Protein AF-A0AAU4SJB2-F1 (afdb_monomer)

Sequence (75 aa):
MSDGRSRPAGATAEEVMWEHFRRQLAAGRVASGAELDRVAGTNNYGRAVLARWRRTGRIPDTVGGAPMNGGRSHS

Radius of gyration: 15.62 Å; Cα contacts (8 Å, |Δi|>4): 58; chains: 1; bounding box: 24×26×66 Å

Solvent-accessible surface area (backbone atoms only — not comparable to full-atom values): 4687 Å² total; per-residue (Å²): 133,82,84,70,87,62,69,61,93,82,64,49,55,69,54,51,29,48,55,52,37,51,55,31,45,76,70,77,39,65,66,48,32,70,54,29,10,66,74,43,76,47,79,77,48,24,47,53,51,53,52,48,32,33,77,71,65,75,39,64,77,62,68,78,44,82,76,78,88,76,79,91,76,88,129

Nearest PDB structures (foldseek):
  2lnb-assembly1_A  TM=5.665E-01  e=1.500E+00  Homo sapiens
  6gyk-assembly1_M  TM=4.514E-01  e=8.435E+00  Saccharomyces cerevisiae S288C

Secondary structure (DSSP, 8-state):
--------TT--HHHHHHHHHHHHHHTT----HHHHHHHHT-SSHHHHHHHHHHHTTSS-TTTTS----------

Structure (mmCIF, N/CA/C/O backbone):
data_AF-A0AAU4SJB2-F1
#
_entry.id   AF-A0AAU4SJB2-F1
#
loop_
_atom_site.group_PDB
_atom_site.id
_atom_site.type_symbol
_atom_site.label_atom_id
_atom_site.label_alt_id
_atom_site.label_comp_id
_atom_site.label_asym_id
_atom_site.label_entity_id
_atom_site.label_seq_id
_atom_site.pdbx_PDB_ins_code
_atom_site.Cartn_x
_atom_site.Cartn_y
_atom_site.Cartn_z
_atom_site.occupancy
_atom_site.B_iso_or_equiv
_atom_site.auth_seq_id
_atom_site.auth_comp_id
_atom_site.auth_asym_id
_atom_site.auth_atom_id
_atom_site.pdbx_PDB_model_num
ATOM 1 N N . MET A 1 1 ? -5.721 -17.685 -28.874 1.00 37.03 1 MET A N 1
ATOM 2 C CA . MET A 1 1 ? -5.122 -16.426 -28.392 1.00 37.03 1 MET A CA 1
ATOM 3 C C . MET A 1 1 ? -4.867 -16.624 -26.915 1.00 37.03 1 MET A C 1
ATOM 5 O O . MET A 1 1 ? -5.786 -17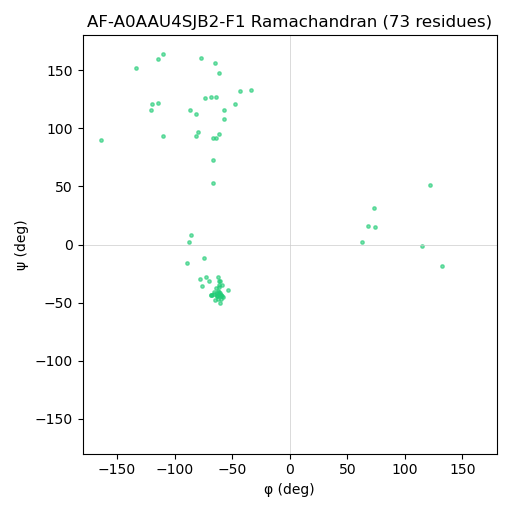.041 -26.229 1.00 37.03 1 MET A O 1
ATOM 9 N N . SER A 1 2 ? -3.625 -16.500 -26.461 1.00 43.19 2 SER A N 1
ATOM 10 C CA . SER A 1 2 ? -3.278 -16.775 -25.067 1.00 43.19 2 SER A CA 1
ATOM 11 C C . SER A 1 2 ? -3.627 -15.552 -24.231 1.00 43.19 2 SER A C 1
ATOM 13 O O . SER A 1 2 ? -2.989 -14.513 -24.397 1.00 43.19 2 SER A O 1
ATOM 15 N N . ASP A 1 3 ? -4.619 -15.670 -23.349 1.00 45.06 3 ASP A N 1
ATOM 16 C CA . ASP A 1 3 ? -4.917 -14.695 -22.297 1.00 45.06 3 ASP A CA 1
ATOM 17 C C . ASP A 1 3 ? -3.766 -14.675 -21.284 1.00 45.06 3 ASP A C 1
ATOM 19 O O . ASP A 1 3 ? -3.840 -15.189 -20.165 1.00 45.06 3 ASP A O 1
ATOM 23 N N . GLY A 1 4 ? -2.644 -14.097 -21.713 1.00 43.44 4 GLY A N 1
ATOM 24 C CA . GLY A 1 4 ? -1.614 -13.613 -20.825 1.00 43.44 4 GLY A CA 1
ATOM 25 C C . GLY A 1 4 ? -2.296 -12.616 -19.913 1.00 43.44 4 GLY A C 1
ATOM 26 O O . GLY A 1 4 ? -2.681 -11.533 -20.348 1.00 43.44 4 GLY A O 1
ATOM 27 N N . ARG A 1 5 ? -2.480 -13.016 -18.655 1.00 51.34 5 ARG A N 1
ATOM 28 C CA . ARG A 1 5 ? -2.947 -12.207 -17.526 1.00 51.34 5 ARG A CA 1
ATOM 29 C C . ARG A 1 5 ? -1.880 -11.152 -17.193 1.00 51.34 5 ARG A C 1
ATOM 31 O O . ARG A 1 5 ? -1.361 -11.077 -16.083 1.00 51.34 5 ARG A O 1
ATOM 38 N N . SER A 1 6 ? -1.490 -10.414 -18.225 1.00 51.34 6 SER A N 1
ATOM 39 C CA . SER A 1 6 ? -0.495 -9.374 -18.253 1.00 51.34 6 SER A CA 1
ATOM 40 C C . SER A 1 6 ? -1.019 -8.273 -17.365 1.00 51.34 6 SER A C 1
ATOM 42 O O . SER A 1 6 ? -2.145 -7.798 -17.527 1.00 51.34 6 SER A O 1
ATOM 44 N N . ARG A 1 7 ? -0.179 -7.874 -16.414 1.00 54.62 7 ARG A N 1
ATOM 45 C CA . ARG A 1 7 ? -0.251 -6.564 -15.775 1.00 54.62 7 ARG A CA 1
ATOM 46 C C . ARG A 1 7 ? -0.732 -5.546 -16.821 1.00 54.62 7 ARG A C 1
ATOM 48 O O . ARG A 1 7 ? -0.193 -5.601 -17.932 1.00 54.62 7 ARG A O 1
ATOM 55 N N . PRO A 1 8 ? -1.711 -4.668 -16.521 1.00 56.03 8 PRO A N 1
ATOM 56 C CA . PRO A 1 8 ? -2.130 -3.646 -17.476 1.00 56.03 8 PRO A CA 1
ATOM 57 C C . PRO A 1 8 ? -0.861 -2.993 -18.014 1.00 56.03 8 PRO A C 1
ATOM 59 O O . PRO A 1 8 ? -0.021 -2.575 -17.213 1.00 56.03 8 PRO A O 1
ATOM 62 N N . ALA A 1 9 ? -0.644 -3.043 -19.327 1.00 52.75 9 ALA A N 1
ATOM 63 C CA . ALA A 1 9 ? 0.598 -2.595 -19.942 1.00 52.75 9 ALA A CA 1
ATOM 64 C C . ALA A 1 9 ? 0.733 -1.082 -19.701 1.00 52.75 9 ALA A C 1
ATOM 66 O O . ALA A 1 9 ? 0.164 -0.282 -20.432 1.00 52.75 9 ALA A O 1
ATOM 67 N N . GLY A 1 10 ? 1.390 -0.703 -18.601 1.00 58.34 10 GLY A N 1
ATOM 68 C CA . GLY A 1 10 ? 1.479 0.678 -18.116 1.00 58.34 10 GLY A CA 1
ATOM 69 C C . GLY A 1 10 ? 1.193 0.873 -16.623 1.00 58.34 10 GLY A C 1
ATOM 70 O O . GLY A 1 10 ? 1.634 1.873 -16.070 1.00 58.34 10 GLY A O 1
ATOM 71 N N . ALA A 1 11 ? 0.534 -0.070 -15.940 1.00 67.69 11 ALA A N 1
ATOM 72 C CA . ALA A 1 11 ? 0.313 0.040 -14.498 1.00 67.69 11 ALA A CA 1
ATOM 73 C C . ALA A 1 11 ? 1.616 -0.217 -13.728 1.00 67.69 11 ALA A C 1
ATOM 75 O O . ALA A 1 11 ? 2.286 -1.251 -13.886 1.00 67.69 11 ALA A O 1
ATOM 76 N N . THR A 1 12 ? 1.965 0.733 -12.868 1.00 87.00 12 THR A N 1
ATOM 77 C CA . THR A 1 12 ? 3.067 0.618 -11.917 1.00 87.00 12 THR A CA 1
ATOM 78 C C . THR A 1 12 ? 2.779 -0.488 -10.902 1.00 87.00 12 THR A C 1
ATOM 80 O O . THR A 1 12 ? 1.630 -0.843 -10.631 1.00 87.00 12 THR A O 1
ATOM 83 N N . ALA A 1 13 ? 3.835 -1.045 -10.303 1.00 88.38 13 ALA A N 1
ATOM 84 C CA . ALA A 1 13 ? 3.683 -2.029 -9.233 1.00 88.38 13 ALA A CA 1
ATOM 85 C C . ALA A 1 13 ? 2.789 -1.493 -8.097 1.00 88.38 13 ALA A C 1
ATOM 87 O O . ALA A 1 13 ? 1.938 -2.220 -7.595 1.00 88.38 13 ALA A O 1
ATOM 88 N N . GLU A 1 14 ? 2.922 -0.208 -7.750 1.00 90.00 14 GLU A N 1
ATOM 89 C CA . GLU A 1 14 ? 2.133 0.432 -6.693 1.00 90.00 14 GLU A CA 1
ATOM 90 C C . GLU A 1 14 ? 0.628 0.486 -7.023 1.00 90.00 14 GLU A C 1
ATOM 92 O O . GLU A 1 14 ? -0.202 0.266 -6.142 1.00 90.00 14 GLU A O 1
ATOM 97 N N . GLU A 1 15 ? 0.256 0.713 -8.286 1.00 90.50 15 GLU A N 1
ATOM 98 C CA . GLU A 1 15 ? -1.148 0.728 -8.727 1.00 90.50 15 GLU A CA 1
ATOM 99 C C . GLU A 1 15 ? -1.789 -0.659 -8.672 1.00 90.50 15 GLU A C 1
ATOM 101 O O . GLU A 1 15 ? -2.901 -0.806 -8.160 1.00 90.50 15 GLU A O 1
ATOM 106 N N . VAL A 1 16 ? -1.068 -1.688 -9.127 1.00 91.75 16 VAL A N 1
ATOM 107 C CA . VAL A 1 16 ? -1.520 -3.088 -9.038 1.00 91.75 16 VAL A CA 1
ATOM 108 C C . VAL A 1 16 ? -1.726 -3.488 -7.577 1.00 91.75 16 VAL A C 1
ATOM 110 O O . VAL A 1 16 ? -2.746 -4.082 -7.218 1.00 91.75 16 VAL A O 1
ATOM 113 N N . MET A 1 17 ? -0.781 -3.114 -6.713 1.00 94.31 17 MET A N 1
ATOM 114 C CA . MET A 1 17 ? -0.892 -3.331 -5.274 1.00 94.31 17 MET A CA 1
ATOM 115 C C . MET A 1 17 ? -2.098 -2.595 -4.683 1.00 94.31 17 MET A C 1
ATOM 117 O O . MET A 1 17 ? -2.814 -3.166 -3.862 1.00 94.31 17 MET A O 1
ATOM 121 N N . TRP A 1 18 ? -2.346 -1.346 -5.090 1.00 92.75 18 TRP A N 1
ATOM 122 C CA . TRP A 1 18 ? -3.454 -0.541 -4.573 1.00 92.75 18 TRP A CA 1
ATOM 123 C C . TRP A 1 18 ? -4.817 -1.120 -4.951 1.00 92.75 18 TRP A C 1
ATOM 125 O O . TRP A 1 18 ? -5.711 -1.205 -4.107 1.00 92.75 18 TRP A O 1
ATOM 135 N N . GLU A 1 19 ? -4.979 -1.566 -6.197 1.00 93.50 19 GLU A N 1
ATOM 136 C CA . GLU A 1 19 ? -6.205 -2.229 -6.642 1.00 93.50 19 GLU A CA 1
ATOM 137 C C . GLU A 1 19 ? -6.474 -3.499 -5.825 1.00 93.50 19 GLU A C 1
ATOM 139 O O . GLU A 1 19 ? -7.583 -3.700 -5.320 1.00 93.50 19 GLU A O 1
ATOM 144 N N . HIS A 1 20 ? -5.449 -4.334 -5.644 1.00 92.00 20 HIS A N 1
ATOM 145 C CA . HIS A 1 20 ? -5.571 -5.552 -4.854 1.00 92.00 20 HIS A CA 1
ATOM 146 C C . HIS A 1 20 ? -5.900 -5.253 -3.386 1.00 92.00 20 HIS A C 1
ATOM 148 O O . 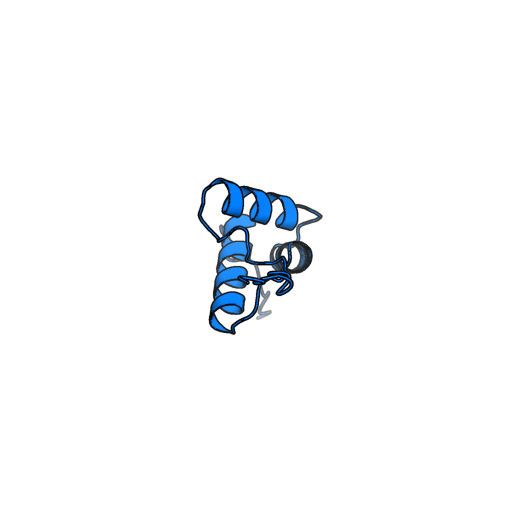HIS A 1 20 ? -6.805 -5.865 -2.817 1.00 92.00 20 HIS A O 1
ATOM 154 N N . PHE A 1 21 ? -5.220 -4.272 -2.790 1.00 92.12 21 PHE A N 1
ATOM 155 C CA . PHE A 1 21 ? -5.466 -3.842 -1.418 1.00 92.12 21 PHE A CA 1
ATOM 156 C C . PHE A 1 21 ? -6.917 -3.386 -1.215 1.00 92.12 21 PHE A C 1
ATOM 158 O O . PHE A 1 21 ? -7.567 -3.817 -0.266 1.00 92.12 21 PHE A O 1
ATOM 165 N N . ARG A 1 22 ? -7.466 -2.581 -2.136 1.00 92.44 22 ARG A N 1
ATOM 166 C CA . ARG A 1 22 ? -8.872 -2.140 -2.085 1.00 92.44 22 ARG A CA 1
ATOM 167 C C . ARG A 1 22 ? -9.857 -3.301 -2.171 1.00 92.44 22 ARG A C 1
ATOM 169 O O . ARG A 1 22 ? -10.848 -3.296 -1.447 1.00 92.44 22 ARG A O 1
ATOM 176 N N . ARG A 1 23 ? -9.595 -4.289 -3.034 1.00 92.38 23 ARG A N 1
ATOM 177 C CA . ARG A 1 23 ? -10.436 -5.493 -3.152 1.00 92.38 23 ARG A CA 1
ATOM 178 C C . ARG A 1 23 ? -10.432 -6.312 -1.863 1.00 92.38 23 ARG A C 1
ATOM 180 O O . ARG A 1 23 ? -11.493 -6.740 -1.422 1.00 92.38 23 ARG A O 1
ATOM 187 N N . GLN A 1 24 ? -9.264 -6.493 -1.245 1.00 91.50 24 GLN A N 1
ATOM 188 C CA . GLN A 1 24 ? -9.160 -7.176 0.047 1.00 91.50 24 GLN A CA 1
ATOM 189 C C . GLN A 1 24 ? -9.911 -6.407 1.138 1.00 91.50 24 GLN A C 1
ATOM 191 O O . GLN A 1 24 ? -10.696 -7.011 1.867 1.00 91.50 24 GLN A O 1
ATOM 196 N N . LEU A 1 25 ? -9.755 -5.079 1.184 1.00 88.69 25 LEU A N 1
ATOM 197 C CA . LEU A 1 25 ? -10.424 -4.228 2.168 1.00 88.69 25 LEU A CA 1
ATOM 198 C C . LEU A 1 25 ? -11.950 -4.269 2.028 1.00 88.69 25 LEU A C 1
ATOM 200 O O . LEU A 1 25 ? -12.651 -4.395 3.027 1.00 88.69 25 LEU A O 1
ATOM 204 N N . ALA A 1 26 ? -12.467 -4.242 0.796 1.00 87.50 26 ALA A N 1
ATOM 205 C CA . ALA A 1 26 ? -13.895 -4.413 0.522 1.00 87.50 26 ALA A CA 1
ATOM 206 C C . ALA A 1 26 ? -14.422 -5.795 0.955 1.00 87.50 26 ALA A C 1
ATOM 208 O O . ALA A 1 26 ? -15.584 -5.923 1.326 1.00 87.50 26 ALA A O 1
ATOM 209 N N . ALA A 1 27 ? -13.561 -6.816 0.956 1.00 88.88 27 ALA A N 1
ATOM 210 C CA . ALA A 1 27 ? -13.859 -8.149 1.476 1.00 88.88 27 ALA A CA 1
ATOM 211 C C . ALA A 1 27 ? -13.619 -8.287 2.997 1.00 88.88 27 ALA A C 1
ATOM 213 O O . ALA A 1 27 ? -13.643 -9.403 3.518 1.00 88.88 27 ALA A O 1
ATOM 214 N N . GLY A 1 28 ? -13.347 -7.184 3.708 1.00 87.50 28 GLY A N 1
ATOM 215 C CA . GLY A 1 28 ? -13.086 -7.171 5.151 1.00 87.50 28 GLY A CA 1
ATOM 216 C C . GLY A 1 28 ? -11.714 -7.722 5.554 1.00 87.50 28 GLY A C 1
ATOM 217 O O . GLY A 1 28 ? -11.499 -8.036 6.723 1.00 87.50 28 GLY A O 1
ATOM 218 N N . ARG A 1 29 ? -10.782 -7.865 4.605 1.00 86.19 29 ARG A N 1
ATOM 219 C CA . ARG A 1 29 ? -9.419 -8.366 4.837 1.00 86.19 29 ARG A CA 1
ATOM 220 C C . ARG A 1 29 ? -8.383 -7.289 4.562 1.00 86.19 29 ARG A C 1
ATOM 222 O O . ARG A 1 29 ? -8.619 -6.335 3.830 1.00 86.19 29 ARG A O 1
ATOM 229 N N . VAL A 1 30 ? -7.191 -7.470 5.114 1.00 87.50 30 VAL A N 1
ATOM 230 C CA . VAL A 1 30 ? -6.064 -6.572 4.868 1.00 87.50 30 VAL A CA 1
ATOM 231 C C . VAL A 1 30 ? -4.972 -7.318 4.127 1.00 87.50 30 VAL A C 1
ATOM 233 O O . VAL A 1 30 ? -4.444 -8.297 4.646 1.00 87.50 30 VAL A O 1
ATOM 236 N N . ALA A 1 31 ? -4.604 -6.824 2.943 1.00 87.62 31 ALA A N 1
ATOM 237 C CA . ALA A 1 31 ? -3.495 -7.391 2.189 1.00 87.62 31 ALA A CA 1
ATOM 238 C C . ALA A 1 31 ? -2.158 -7.119 2.896 1.00 87.62 31 ALA A C 1
ATOM 240 O O . ALA A 1 31 ? -1.817 -5.972 3.201 1.00 87.62 31 ALA A O 1
ATOM 241 N N . SER A 1 32 ? -1.381 -8.174 3.124 1.00 89.38 32 SER A N 1
ATOM 242 C CA . SER A 1 32 ? -0.013 -8.084 3.636 1.00 89.38 32 SE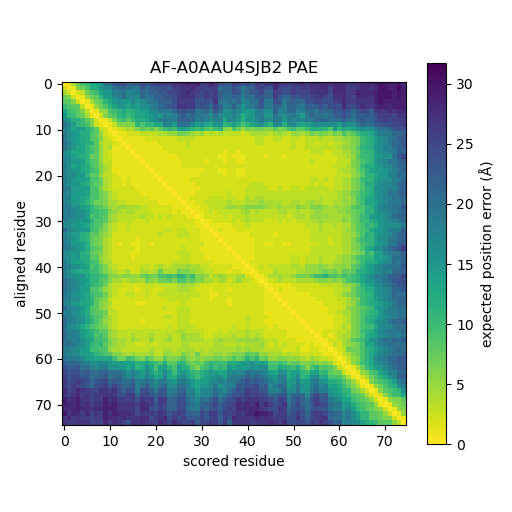R A CA 1
ATOM 243 C C . SER A 1 32 ? 0.980 -7.662 2.548 1.00 89.38 32 SER A C 1
ATOM 245 O O . SER A 1 32 ? 0.742 -7.834 1.354 1.00 89.38 32 SER A O 1
ATOM 247 N N . GLY A 1 33 ? 2.156 -7.167 2.946 1.00 89.19 33 GLY A N 1
ATOM 248 C CA . GLY A 1 33 ? 3.196 -6.769 1.987 1.00 89.19 33 GLY A CA 1
ATOM 249 C C . GLY A 1 33 ? 3.639 -7.920 1.076 1.00 89.19 33 GLY A C 1
ATOM 250 O O . GLY A 1 33 ? 3.869 -7.702 -0.105 1.00 89.19 33 GLY A O 1
ATOM 251 N N . ALA A 1 34 ? 3.661 -9.153 1.594 1.00 91.12 34 ALA A N 1
ATOM 252 C CA . ALA A 1 34 ? 3.985 -10.344 0.810 1.00 91.12 34 ALA A CA 1
ATOM 253 C C . ALA A 1 34 ? 2.885 -10.714 -0.204 1.00 91.12 34 ALA A C 1
ATOM 255 O O . ALA A 1 34 ? 3.171 -11.261 -1.265 1.00 91.12 34 ALA A O 1
ATOM 256 N N . GLU A 1 35 ? 1.614 -10.439 0.097 1.00 90.75 35 GLU A N 1
ATOM 257 C CA . GLU A 1 35 ? 0.530 -10.566 -0.888 1.00 90.75 35 GLU A CA 1
ATOM 258 C C . GLU A 1 35 ? 0.651 -9.517 -1.986 1.00 90.75 35 GLU A C 1
ATOM 260 O O . GLU A 1 35 ? 0.533 -9.852 -3.162 1.00 90.75 35 GLU A O 1
ATOM 265 N N . LEU A 1 36 ? 0.957 -8.275 -1.606 1.00 92.19 36 LEU A N 1
ATOM 266 C CA . LEU A 1 36 ? 1.200 -7.191 -2.552 1.00 92.19 36 LEU A CA 1
ATOM 267 C C . LEU A 1 36 ? 2.370 -7.510 -3.494 1.00 92.19 36 LEU A C 1
ATOM 269 O O . LEU A 1 36 ? 2.257 -7.333 -4.705 1.00 92.19 36 LEU A O 1
ATOM 273 N N . ASP A 1 37 ? 3.462 -8.051 -2.954 1.00 90.62 37 ASP A N 1
ATOM 274 C CA . ASP A 1 37 ? 4.617 -8.501 -3.732 1.00 90.62 37 ASP A CA 1
ATOM 275 C C . ASP A 1 37 ? 4.245 -9.583 -4.758 1.00 90.62 37 ASP A C 1
ATOM 277 O O . ASP A 1 37 ? 4.613 -9.486 -5.931 1.00 90.62 37 ASP A O 1
ATOM 281 N N . ARG A 1 38 ? 3.432 -10.570 -4.353 1.00 91.00 38 ARG A N 1
ATOM 282 C CA . ARG A 1 38 ? 2.961 -11.642 -5.244 1.00 91.00 38 ARG A CA 1
ATOM 283 C C . ARG A 1 38 ? 2.110 -11.129 -6.404 1.00 91.00 38 ARG A C 1
ATOM 285 O O . ARG A 1 38 ? 2.258 -11.634 -7.512 1.00 91.00 38 ARG A O 1
ATOM 292 N N . VAL A 1 39 ? 1.233 -10.147 -6.178 1.00 90.50 39 VAL A N 1
ATOM 293 C CA . VAL A 1 39 ? 0.366 -9.616 -7.251 1.00 90.50 39 VAL A CA 1
ATOM 294 C C . VAL A 1 39 ? 1.098 -8.662 -8.191 1.00 90.50 39 VAL A C 1
ATOM 296 O O . VAL A 1 39 ? 0.752 -8.580 -9.366 1.00 90.50 39 VAL A O 1
ATOM 299 N N . ALA A 1 40 ? 2.114 -7.953 -7.697 1.00 88.25 40 ALA A N 1
ATOM 300 C CA . ALA A 1 40 ? 2.893 -7.012 -8.498 1.00 88.25 40 ALA A CA 1
ATOM 301 C C . ALA A 1 40 ? 4.099 -7.650 -9.208 1.00 88.25 40 ALA A C 1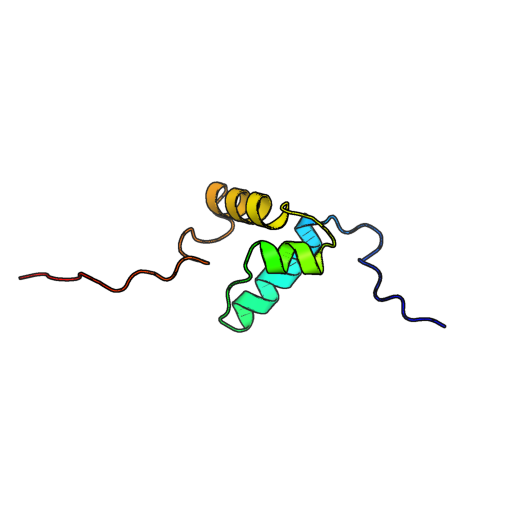
ATOM 303 O O . ALA A 1 40 ? 4.652 -7.037 -10.130 1.00 88.25 40 ALA A O 1
ATOM 304 N N . GLY A 1 41 ? 4.500 -8.857 -8.791 1.00 88.81 41 GLY A N 1
ATOM 305 C CA . GLY A 1 41 ? 5.708 -9.534 -9.263 1.00 88.81 41 GLY A CA 1
ATOM 306 C C . GLY A 1 41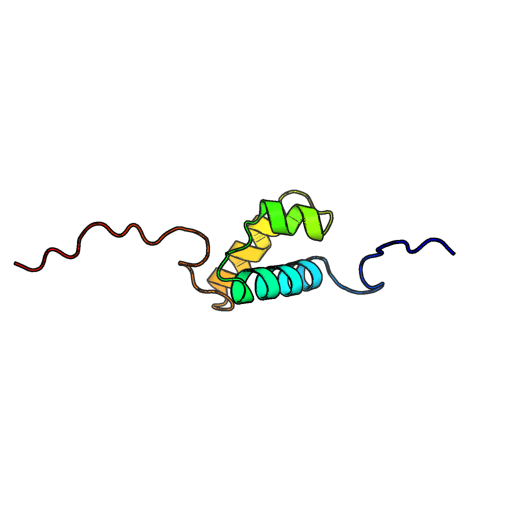 ? 6.989 -8.910 -8.705 1.00 88.81 41 GLY A C 1
ATOM 307 O O . GLY A 1 41 ? 8.007 -8.879 -9.391 1.00 88.81 41 GLY A O 1
ATOM 308 N N . THR A 1 42 ? 6.932 -8.358 -7.492 1.00 89.69 42 THR A N 1
ATOM 309 C CA . THR A 1 42 ? 8.060 -7.690 -6.827 1.00 89.69 42 THR A CA 1
ATOM 31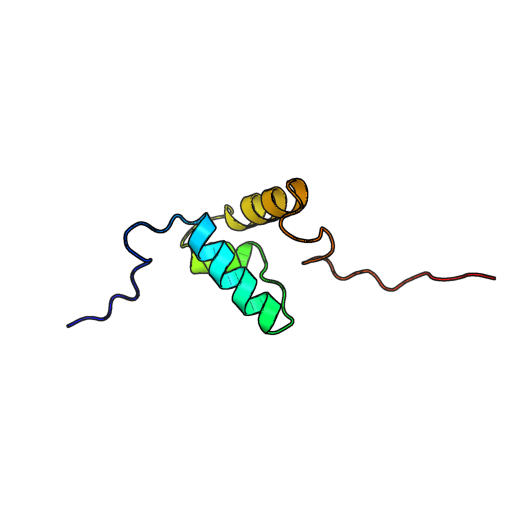0 C C . THR A 1 42 ? 8.565 -8.505 -5.642 1.00 89.69 42 THR A C 1
ATOM 312 O O . THR A 1 42 ? 7.885 -9.406 -5.158 1.00 89.69 42 THR A O 1
ATOM 315 N N . ASN A 1 43 ? 9.771 -8.201 -5.161 1.00 88.75 43 ASN A N 1
ATOM 316 C CA . ASN A 1 43 ? 10.335 -8.823 -3.966 1.00 88.75 43 ASN A CA 1
ATOM 317 C C . ASN A 1 43 ? 10.600 -7.737 -2.915 1.00 88.75 43 ASN A C 1
ATOM 319 O O . ASN A 1 43 ? 11.334 -6.789 -3.186 1.00 88.75 43 ASN A O 1
ATOM 323 N N . ASN A 1 44 ? 9.984 -7.856 -1.737 1.00 84.31 44 ASN A N 1
ATOM 324 C CA . ASN A 1 44 ? 10.077 -6.921 -0.605 1.00 84.31 44 ASN A CA 1
ATOM 325 C C . ASN A 1 44 ? 9.556 -5.491 -0.847 1.00 84.31 44 ASN A C 1
ATOM 327 O O . ASN A 1 44 ? 9.611 -4.659 0.063 1.00 84.31 44 ASN A O 1
ATOM 331 N N . TYR A 1 45 ? 9.014 -5.183 -2.024 1.00 90.12 45 TYR A N 1
ATOM 332 C CA . TYR A 1 45 ? 8.517 -3.847 -2.347 1.00 90.12 45 TYR A CA 1
ATOM 333 C C . TYR A 1 45 ? 7.163 -3.577 -1.677 1.00 90.12 45 TYR A C 1
ATOM 335 O O . TYR A 1 45 ? 6.928 -2.484 -1.164 1.00 90.12 45 TYR A O 1
ATOM 343 N N . GLY A 1 46 ? 6.301 -4.591 -1.566 1.00 90.31 46 GLY A N 1
ATOM 344 C CA . GLY A 1 46 ? 4.967 -4.468 -0.977 1.00 90.31 46 GLY A CA 1
ATOM 345 C C . GLY A 1 46 ? 4.986 -4.017 0.485 1.00 90.31 46 GLY A C 1
ATOM 346 O O . GLY A 1 46 ? 4.108 -3.274 0.926 1.00 90.31 46 GLY A O 1
ATOM 347 N N . ARG A 1 47 ? 6.026 -4.385 1.247 1.00 90.56 47 ARG A N 1
ATOM 348 C CA . ARG A 1 47 ? 6.224 -3.882 2.619 1.00 90.56 47 ARG A CA 1
ATOM 349 C C . ARG A 1 47 ? 6.541 -2.384 2.648 1.00 90.56 47 ARG A C 1
ATOM 351 O O . ARG A 1 47 ? 5.980 -1.668 3.477 1.00 90.56 47 ARG A O 1
ATOM 358 N N . ALA A 1 48 ? 7.406 -1.914 1.749 1.00 92.31 48 ALA A N 1
ATOM 359 C CA . ALA A 1 48 ? 7.762 -0.500 1.641 1.00 92.31 48 ALA A CA 1
ATOM 360 C C . ALA A 1 48 ? 6.558 0.347 1.206 1.00 92.31 48 ALA A C 1
ATOM 362 O O . ALA A 1 48 ? 6.309 1.411 1.772 1.00 92.31 48 ALA A O 1
ATOM 363 N N . VAL A 1 49 ? 5.766 -0.166 0.265 1.00 91.62 49 VAL A N 1
ATOM 364 C CA . VAL A 1 49 ? 4.530 0.466 -0.207 1.00 91.62 49 VAL A CA 1
ATOM 365 C C . VAL A 1 49 ? 3.499 0.600 0.917 1.00 91.62 49 VAL A C 1
ATOM 367 O O . VAL A 1 49 ? 2.987 1.695 1.139 1.00 91.62 49 VAL A O 1
ATOM 370 N N . LEU A 1 50 ? 3.260 -0.454 1.708 1.00 90.75 50 LEU A N 1
ATOM 371 C CA . LEU A 1 50 ? 2.381 -0.359 2.883 1.00 90.75 50 LEU A CA 1
ATOM 372 C C . LEU A 1 50 ? 2.882 0.667 3.902 1.00 90.75 50 LEU A C 1
ATOM 374 O O . LEU A 1 50 ? 2.094 1.452 4.427 1.00 90.75 50 LEU A O 1
ATOM 378 N N . ALA A 1 51 ? 4.187 0.678 4.189 1.00 90.31 51 ALA A N 1
ATOM 379 C CA . ALA A 1 51 ? 4.772 1.662 5.094 1.00 90.31 51 ALA A CA 1
ATOM 380 C C . ALA A 1 51 ? 4.580 3.094 4.570 1.00 90.31 51 ALA A C 1
ATOM 382 O O . ALA A 1 51 ? 4.216 3.983 5.339 1.00 90.31 51 ALA A O 1
ATOM 383 N N . ARG A 1 52 ? 4.763 3.312 3.261 1.00 91.00 52 ARG A N 1
ATOM 384 C CA . ARG A 1 52 ? 4.503 4.595 2.600 1.00 91.00 52 ARG A CA 1
ATOM 385 C C . ARG A 1 52 ? 3.040 4.998 2.743 1.00 91.00 52 ARG A C 1
ATOM 387 O O . ARG A 1 52 ? 2.779 6.105 3.194 1.00 91.00 52 ARG A O 1
ATOM 394 N N . TRP A 1 53 ? 2.101 4.108 2.428 1.00 93.00 53 TRP A N 1
ATOM 395 C CA . TRP A 1 53 ? 0.673 4.410 2.518 1.00 93.00 53 TRP A CA 1
ATOM 396 C C . TRP A 1 53 ? 0.226 4.745 3.943 1.00 93.00 53 TRP A C 1
ATOM 398 O O . TRP A 1 53 ? -0.591 5.646 4.109 1.00 93.00 53 TRP A O 1
ATOM 408 N N . ARG A 1 54 ? 0.786 4.089 4.967 1.00 90.44 54 ARG A N 1
ATOM 409 C CA . ARG A 1 54 ? 0.543 4.454 6.374 1.00 90.44 54 ARG A CA 1
ATOM 410 C C . ARG A 1 54 ? 1.096 5.840 6.698 1.00 90.44 54 ARG A C 1
ATOM 412 O O . ARG A 1 54 ? 0.386 6.671 7.247 1.00 90.44 54 ARG A O 1
ATOM 419 N N . ARG A 1 55 ? 2.345 6.119 6.307 1.00 90.50 55 ARG A N 1
ATOM 420 C CA . ARG A 1 55 ? 3.001 7.419 6.552 1.00 90.50 55 ARG A CA 1
ATOM 421 C C . ARG A 1 55 ? 2.288 8.587 5.876 1.00 90.50 55 ARG A C 1
ATOM 423 O O . ARG A 1 55 ? 2.267 9.676 6.430 1.00 90.50 55 ARG A O 1
ATOM 430 N N . THR A 1 56 ? 1.717 8.373 4.693 1.00 91.75 56 THR A N 1
ATOM 431 C CA . THR A 1 56 ? 0.966 9.405 3.965 1.00 91.75 56 THR A CA 1
ATOM 432 C C . THR A 1 56 ? -0.511 9.464 4.359 1.00 91.75 56 THR A C 1
ATOM 434 O O . THR A 1 56 ? -1.263 10.199 3.729 1.00 91.75 56 THR A O 1
ATOM 437 N N . GLY A 1 57 ? -0.963 8.648 5.321 1.00 90.00 57 GLY A N 1
ATOM 438 C CA . GLY A 1 57 ? -2.371 8.573 5.726 1.00 90.00 57 GLY A CA 1
ATOM 439 C C . GLY A 1 57 ? -3.312 7.989 4.665 1.00 90.00 57 GLY A C 1
ATOM 440 O O . GLY A 1 57 ? -4.524 8.149 4.758 1.00 90.00 57 GLY A O 1
ATOM 441 N N . ARG A 1 58 ? -2.779 7.308 3.642 1.00 88.94 58 ARG A N 1
ATOM 442 C CA . ARG A 1 58 ? -3.579 6.667 2.583 1.00 88.94 58 ARG A CA 1
ATOM 443 C C . ARG A 1 58 ? -4.297 5.413 3.086 1.00 88.94 58 ARG A C 1
ATOM 445 O O . ARG A 1 58 ? -5.343 5.056 2.550 1.00 88.94 58 ARG A O 1
ATOM 452 N N . ILE A 1 59 ? -3.729 4.744 4.088 1.00 88.25 59 ILE A N 1
ATOM 453 C CA . ILE A 1 59 ? -4.362 3.644 4.825 1.00 88.25 59 ILE A CA 1
ATOM 454 C C . ILE A 1 59 ? -4.158 3.864 6.331 1.00 88.25 59 ILE A C 1
ATOM 456 O O . ILE A 1 59 ? -3.145 4.460 6.705 1.00 88.25 59 ILE A O 1
ATOM 460 N N . PRO A 1 60 ? -5.059 3.365 7.196 1.00 82.25 60 PRO A N 1
ATOM 461 C CA . PRO A 1 60 ? -4.863 3.420 8.642 1.00 82.25 60 PRO A CA 1
ATOM 462 C C . PRO A 1 60 ? -3.612 2.644 9.075 1.00 82.25 60 PRO A C 1
ATOM 464 O O . PRO A 1 60 ? -3.278 1.606 8.495 1.00 82.25 60 PRO A O 1
ATOM 467 N N . ASP A 1 61 ? -2.939 3.104 10.128 1.00 74.06 61 ASP A N 1
ATOM 468 C CA . ASP A 1 61 ? -1.796 2.405 10.729 1.00 74.06 61 ASP A CA 1
ATOM 469 C C . ASP A 1 61 ? -2.189 1.020 11.277 1.00 74.06 61 ASP A C 1
ATOM 471 O O . ASP A 1 61 ? -1.415 0.067 11.165 1.00 74.06 61 ASP A O 1
ATOM 475 N N . THR A 1 62 ? -3.435 0.891 11.738 1.00 69.75 62 THR A N 1
ATOM 476 C CA . THR A 1 62 ? -4.047 -0.333 12.280 1.00 69.75 62 THR A CA 1
ATOM 477 C C . THR A 1 62 ? -4.399 -1.373 11.217 1.00 69.75 62 THR A C 1
ATOM 479 O O . THR A 1 62 ? -4.694 -2.528 11.524 1.00 69.75 62 THR A O 1
ATOM 482 N N . VAL A 1 63 ? -4.361 -1.013 9.935 1.00 65.50 63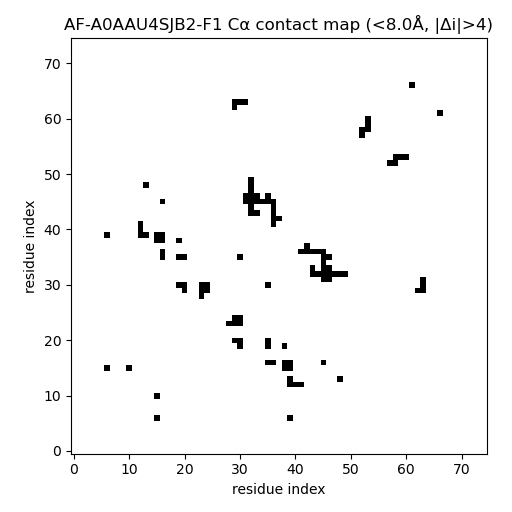 VAL A N 1
ATOM 483 C CA . VAL A 1 63 ? -4.689 -1.935 8.850 1.00 65.50 63 VAL A CA 1
ATOM 484 C C . VAL A 1 63 ? -3.469 -2.825 8.591 1.00 65.50 63 VAL A C 1
ATOM 486 O O . VAL A 1 63 ? -2.513 -2.444 7.914 1.00 65.50 63 VAL A O 1
ATOM 489 N N . GLY A 1 64 ? -3.486 -4.026 9.183 1.00 60.66 64 GLY A N 1
ATOM 490 C CA . GLY A 1 64 ? -2.478 -5.085 9.006 1.00 60.66 64 GLY A CA 1
ATOM 491 C C . GLY A 1 64 ? -1.666 -5.429 10.258 1.00 60.66 64 GLY A C 1
ATOM 492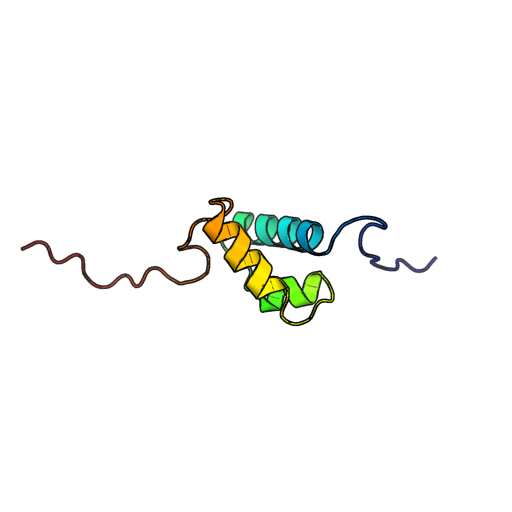 O O . GLY A 1 64 ? -0.833 -6.329 10.213 1.00 60.66 64 GLY A O 1
ATOM 493 N N . GLY A 1 65 ? -1.922 -4.744 11.369 1.00 50.09 65 GLY A N 1
ATOM 494 C CA . GLY A 1 65 ? -1.612 -5.225 12.707 1.00 50.09 65 GLY A CA 1
ATOM 495 C C . GLY A 1 65 ? -2.938 -5.270 13.435 1.00 50.09 65 GLY A C 1
ATOM 496 O O . GLY A 1 65 ? -3.578 -4.233 13.559 1.00 50.09 65 GLY A O 1
ATOM 497 N N . ALA A 1 66 ? -3.399 -6.453 13.835 1.00 45.81 66 ALA A N 1
ATOM 498 C CA . ALA A 1 66 ? -4.583 -6.551 14.677 1.00 45.81 66 ALA A CA 1
ATOM 499 C C . ALA A 1 66 ? -4.502 -5.481 15.785 1.00 45.81 66 ALA A C 1
ATOM 501 O O . ALA A 1 66 ? -3.438 -5.368 16.406 1.00 45.81 66 ALA A O 1
ATOM 502 N N . PRO A 1 67 ? -5.562 -4.693 16.050 1.00 45.00 67 PRO A N 1
ATOM 503 C CA . PRO A 1 67 ? -5.616 -3.994 17.318 1.00 45.00 67 PRO A CA 1
ATOM 504 C C . PRO A 1 67 ? -5.520 -5.094 18.373 1.00 45.00 67 PRO A C 1
ATOM 506 O O . PRO A 1 67 ? -6.377 -5.978 18.420 1.00 45.00 67 PRO A O 1
ATOM 509 N N . MET A 1 68 ? -4.448 -5.106 19.167 1.00 49.84 68 MET A N 1
ATOM 510 C CA . MET A 1 68 ? 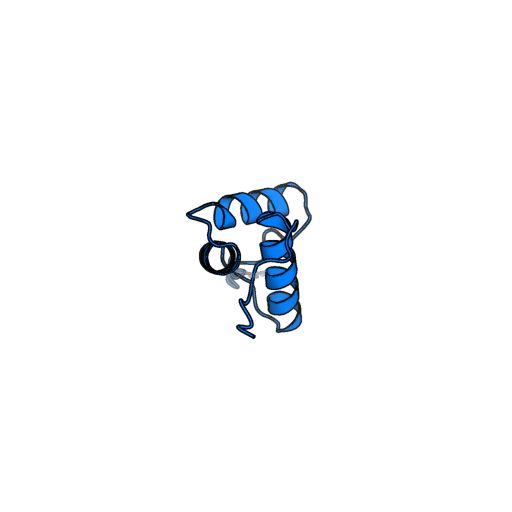-4.442 -5.902 20.385 1.00 49.84 68 MET A CA 1
ATOM 511 C C . MET A 1 68 ? -5.570 -5.338 21.244 1.00 49.84 68 MET A C 1
ATOM 513 O O . MET A 1 68 ? -5.431 -4.312 21.903 1.00 49.84 68 MET A O 1
ATOM 517 N N . ASN A 1 69 ? -6.737 -5.967 21.149 1.00 48.62 69 ASN A N 1
ATOM 518 C CA . ASN A 1 69 ? -7.813 -5.804 22.098 1.00 48.62 69 ASN A CA 1
ATOM 519 C C . ASN A 1 69 ? -7.303 -6.409 23.409 1.00 48.62 69 ASN A C 1
ATOM 521 O O . ASN A 1 69 ? -7.352 -7.617 23.617 1.00 48.62 69 ASN A O 1
ATOM 525 N N . GLY A 1 70 ? -6.699 -5.559 24.231 1.00 49.47 70 GLY A N 1
ATOM 526 C CA . GLY A 1 70 ? -6.195 -5.897 25.548 1.00 49.47 70 GLY A CA 1
ATOM 527 C C . GLY A 1 70 ? -5.949 -4.614 26.323 1.00 49.47 70 GLY A C 1
ATOM 528 O O . GLY A 1 70 ? -4.866 -4.048 26.242 1.00 49.47 70 GLY A O 1
ATOM 529 N N . GLY A 1 71 ? -6.967 -4.148 27.049 1.00 48.19 71 GLY A N 1
ATOM 530 C CA . GLY A 1 71 ? -6.786 -3.130 28.086 1.00 48.19 71 GLY A CA 1
ATOM 531 C C . GLY A 1 71 ? -7.578 -1.835 27.925 1.00 48.19 71 GLY A C 1
ATOM 532 O O . GLY A 1 71 ? -7.017 -0.758 28.087 1.00 48.19 71 GLY A O 1
ATOM 533 N N . ARG A 1 72 ? -8.899 -1.905 27.711 1.00 54.75 72 ARG A N 1
ATOM 534 C CA . ARG A 1 72 ? -9.771 -0.966 28.435 1.00 54.75 72 ARG A CA 1
ATOM 535 C C . ARG A 1 72 ? -10.000 -1.541 29.829 1.00 54.75 72 ARG A C 1
ATOM 537 O O . ARG A 1 72 ? -10.923 -2.322 30.015 1.00 54.75 72 ARG A O 1
ATOM 544 N N . SER A 1 73 ? -9.177 -1.123 30.782 1.00 47.00 73 SER A N 1
ATOM 545 C CA . SER A 1 73 ? -9.563 -1.100 32.192 1.00 47.00 73 SER A CA 1
ATOM 546 C C . SER A 1 73 ? -9.702 0.364 32.581 1.00 47.00 73 SER A C 1
ATOM 548 O O . SER A 1 73 ? -8.724 1.028 32.899 1.00 47.00 73 SER A O 1
ATOM 550 N N . HIS A 1 74 ? -10.925 0.878 32.471 1.00 46.25 74 HIS A N 1
ATOM 551 C CA . HIS A 1 74 ? -11.372 1.941 33.358 1.00 46.25 74 HIS A CA 1
ATOM 552 C C . HIS A 1 74 ? -11.927 1.247 34.599 1.00 46.25 74 HIS A C 1
ATOM 554 O O . HIS A 1 74 ? -12.908 0.508 34.491 1.00 46.25 74 HIS A O 1
ATOM 560 N N . SER A 1 75 ? -11.295 1.462 35.745 1.00 57.16 75 SER A N 1
ATOM 561 C CA . SER A 1 75 ? -11.897 1.448 37.083 1.00 57.16 75 SER A CA 1
ATOM 562 C C . SER A 1 75 ? -10.981 2.241 37.999 1.00 57.16 75 SER A C 1
ATOM 564 O O . SER A 1 75 ? -9.762 1.969 37.950 1.00 57.16 75 SER A O 1
#

Mean predicted aligned error: 10.11 Å

Foldseek 3Di:
DDPPVDDPPPDDLLRQLVVVQVVQVVVVAGDDLVNSCVRSVHDSVSNVSVVVCCVVVVDPPCRPPPPPPDDPDDD

pLDDT: mean 77.1, std 18.52, range [37.03, 94.31]